Protein AF-A0A1G3MUA1-F1 (afdb_monomer_lite)

Structure (mmCIF, N/CA/C/O backbone):
data_AF-A0A1G3MUA1-F1
#
_entry.id   AF-A0A1G3MUA1-F1
#
loop_
_atom_site.group_PDB
_atom_site.id
_atom_site.type_symbol
_atom_site.label_atom_id
_atom_site.label_alt_id
_atom_site.label_comp_id
_atom_site.label_asym_id
_atom_site.label_entity_id
_atom_site.label_seq_id
_atom_site.pdbx_PDB_ins_code
_atom_site.Cartn_x
_atom_site.Cartn_y
_atom_site.Cartn_z
_atom_site.occupancy
_atom_site.B_iso_or_equiv
_atom_site.auth_seq_id
_atom_site.auth_comp_id
_atom_site.auth_asym_id
_atom_site.auth_atom_id
_atom_site.pdbx_PDB_model_num
ATOM 1 N N . MET A 1 1 ? 4.540 26.384 -5.252 1.00 48.06 1 MET A N 1
ATOM 2 C CA . MET A 1 1 ? 5.901 26.145 -4.730 1.00 48.06 1 MET A CA 1
ATOM 3 C C . MET A 1 1 ? 5.814 25.156 -3.581 1.00 48.06 1 MET A C 1
ATOM 5 O O . MET A 1 1 ? 5.042 25.394 -2.668 1.00 48.06 1 MET A O 1
ATOM 9 N N . GLY A 1 2 ? 6.564 24.055 -3.669 1.00 65.19 2 GLY A N 1
ATOM 10 C CA . GLY A 1 2 ? 7.012 23.263 -2.521 1.00 65.19 2 GLY A CA 1
ATOM 11 C C . GLY A 1 2 ? 5.983 22.540 -1.648 1.00 65.19 2 GLY A C 1
ATOM 12 O O . GLY A 1 2 ? 6.333 22.251 -0.510 1.00 65.19 2 GLY A O 1
ATOM 13 N N . HIS A 1 3 ? 4.767 22.224 -2.113 1.00 60.97 3 HIS A N 1
ATOM 14 C CA . HIS A 1 3 ? 3.986 21.204 -1.401 1.00 60.97 3 HIS A CA 1
ATOM 15 C C . HIS A 1 3 ? 4.769 19.888 -1.513 1.00 60.97 3 HIS A C 1
ATOM 17 O O . HIS A 1 3 ? 5.211 19.542 -2.609 1.00 60.97 3 HIS A O 1
ATOM 23 N N . GLU A 1 4 ? 5.071 19.262 -0.374 1.00 75.31 4 GLU A N 1
ATOM 24 C CA . GLU A 1 4 ? 6.051 18.180 -0.197 1.00 75.31 4 GLU A CA 1
ATOM 25 C C . GLU A 1 4 ? 6.189 17.281 -1.439 1.00 75.31 4 GLU A C 1
ATOM 27 O O . GLU A 1 4 ? 5.236 16.617 -1.836 1.00 75.31 4 GLU A O 1
ATOM 32 N N . ARG A 1 5 ? 7.373 17.263 -2.076 1.00 78.81 5 ARG A N 1
ATOM 33 C CA . ARG A 1 5 ? 7.557 16.765 -3.459 1.00 78.81 5 ARG A CA 1
ATOM 34 C C . ARG A 1 5 ? 6.901 15.407 -3.746 1.00 78.81 5 ARG A C 1
ATOM 36 O O . ARG A 1 5 ? 6.366 15.237 -4.839 1.00 78.81 5 ARG A O 1
ATOM 43 N N . ASN A 1 6 ? 6.973 14.465 -2.804 1.00 80.56 6 ASN A N 1
ATOM 44 C CA . ASN A 1 6 ? 6.354 13.143 -2.933 1.00 80.56 6 ASN A CA 1
ATOM 45 C C . ASN A 1 6 ? 5.029 13.059 -2.164 1.00 80.56 6 ASN A C 1
ATOM 47 O O . ASN A 1 6 ? 4.020 12.657 -2.735 1.00 80.56 6 ASN A O 1
ATOM 51 N N . ARG A 1 7 ? 5.004 13.482 -0.894 1.00 84.88 7 ARG A N 1
ATOM 52 C CA . ARG A 1 7 ? 3.807 13.375 -0.045 1.00 84.88 7 ARG A CA 1
ATOM 53 C C . ARG A 1 7 ? 2.627 14.205 -0.562 1.00 84.88 7 ARG A C 1
ATOM 55 O O . ARG A 1 7 ? 1.510 13.705 -0.551 1.00 84.88 7 ARG A O 1
ATOM 62 N N . GLY A 1 8 ? 2.874 15.404 -1.083 1.00 88.25 8 GLY A N 1
ATOM 63 C CA . GLY A 1 8 ? 1.853 16.253 -1.697 1.00 88.25 8 GLY A CA 1
ATOM 64 C C . GLY A 1 8 ? 1.203 15.593 -2.910 1.00 88.25 8 GLY A C 1
ATOM 65 O O . GLY A 1 8 ? -0.009 15.445 -2.951 1.00 88.25 8 GLY A O 1
ATOM 66 N N . LYS A 1 9 ? 2.011 15.051 -3.830 1.00 88.12 9 LYS A N 1
ATOM 67 C CA . LYS A 1 9 ? 1.494 14.331 -5.009 1.00 88.12 9 LYS A CA 1
ATOM 68 C C . LYS A 1 9 ? 0.623 13.132 -4.633 1.00 88.12 9 LYS A C 1
ATOM 70 O O . LYS A 1 9 ? -0.366 12.853 -5.304 1.00 88.12 9 LYS A O 1
ATOM 75 N N . LEU A 1 10 ? 1.000 12.406 -3.577 1.00 89.12 10 LEU A N 1
ATOM 76 C CA . LEU A 1 10 ? 0.210 11.282 -3.072 1.00 89.12 10 LEU A CA 1
ATOM 77 C C . LEU A 1 10 ? -1.093 11.748 -2.412 1.00 89.12 10 LEU A C 1
ATOM 79 O O . LEU A 1 10 ? -2.113 11.080 -2.565 1.00 89.12 10 LEU A O 1
ATOM 83 N N . ALA A 1 11 ? -1.076 12.883 -1.708 1.00 89.31 11 ALA A N 1
ATOM 84 C CA . ALA A 1 11 ? -2.276 13.482 -1.132 1.00 89.31 11 ALA A CA 1
ATOM 85 C C . ALA A 1 11 ? -3.261 13.926 -2.226 1.00 89.31 11 ALA A C 1
ATOM 87 O O . ALA A 1 11 ? -4.429 13.541 -2.174 1.00 89.31 11 ALA A O 1
ATOM 88 N N . ASP A 1 12 ? -2.773 14.623 -3.255 1.00 90.00 12 ASP A N 1
ATOM 89 C CA . ASP A 1 12 ? -3.570 15.059 -4.408 1.00 90.00 12 ASP A CA 1
ATOM 90 C C . ASP A 1 12 ? -4.165 13.851 -5.152 1.00 90.00 12 ASP A C 1
ATOM 92 O O . ASP A 1 12 ? -5.356 13.818 -5.472 1.00 90.00 12 ASP A O 1
ATOM 96 N N . LEU A 1 13 ? -3.369 12.792 -5.357 1.00 88.75 13 LEU A N 1
ATOM 97 C CA . LEU A 1 13 ? -3.846 11.534 -5.941 1.00 88.75 13 LEU A CA 1
ATOM 98 C C . LEU A 1 13 ? -4.937 10.886 -5.080 1.00 88.75 13 LEU A C 1
ATOM 100 O O . LEU A 1 13 ? -5.956 10.441 -5.605 1.00 88.75 13 LEU A O 1
ATOM 104 N N . ASN A 1 14 ? -4.751 10.832 -3.763 1.00 89.38 14 ASN A N 1
ATOM 105 C CA . ASN A 1 14 ? -5.731 10.249 -2.852 1.00 89.38 14 ASN A CA 1
ATOM 106 C C . ASN A 1 14 ? -7.054 11.035 -2.863 1.00 89.38 14 ASN A C 1
ATOM 108 O O . ASN A 1 14 ? -8.128 10.437 -2.934 1.00 89.38 14 ASN A O 1
ATOM 112 N N . HIS A 1 15 ? -6.990 12.368 -2.868 1.00 88.81 15 HIS A N 1
ATOM 113 C CA . HIS A 1 15 ? -8.157 13.235 -3.038 1.00 88.81 15 HIS A CA 1
ATOM 114 C C . HIS A 1 15 ? -8.880 12.949 -4.360 1.00 88.81 15 HIS A C 1
ATOM 116 O O . HIS A 1 15 ? -10.102 12.762 -4.378 1.00 88.81 15 HIS A O 1
ATOM 122 N N . LEU A 1 16 ? -8.129 12.825 -5.456 1.00 88.25 16 LEU A N 1
ATOM 123 C CA . LEU A 1 16 ? -8.672 12.505 -6.773 1.00 88.25 16 LEU A CA 1
ATOM 124 C C . LEU A 1 16 ? -9.407 11.152 -6.801 1.00 88.25 16 LEU A C 1
ATOM 126 O O . LEU A 1 16 ? -10.457 11.035 -7.445 1.00 88.25 16 LEU A O 1
ATOM 130 N N . LEU A 1 17 ? -8.869 10.137 -6.115 1.00 87.62 17 LEU A N 1
ATOM 131 C CA . LEU A 1 17 ? -9.441 8.786 -6.033 1.00 87.62 17 LEU A CA 1
ATOM 132 C C . LEU A 1 17 ? -10.689 8.726 -5.143 1.00 87.62 17 LEU A C 1
ATOM 134 O O . LEU A 1 17 ? -11.651 8.034 -5.480 1.00 87.62 17 LEU A O 1
ATOM 138 N N . GLN A 1 18 ? -10.724 9.504 -4.060 1.00 87.06 18 GLN A N 1
ATOM 139 C CA . GLN A 1 18 ? -11.915 9.649 -3.215 1.00 87.06 18 GLN A CA 1
ATOM 140 C C . GLN A 1 18 ? -13.026 10.459 -3.900 1.00 87.06 18 GLN A C 1
ATOM 142 O O . GLN A 1 18 ? -14.197 10.370 -3.533 1.00 87.06 18 GLN A O 1
ATOM 147 N N . GLY A 1 19 ? -12.704 11.174 -4.979 1.00 83.38 19 GLY A N 1
ATOM 148 C CA . GLY A 1 19 ? -13.673 11.902 -5.791 1.00 83.38 19 GLY A CA 1
ATOM 149 C C . GLY A 1 19 ? -13.751 13.389 -5.529 1.00 83.38 19 GLY A C 1
ATOM 150 O O . GLY A 1 19 ? -14.743 13.997 -5.926 1.00 83.38 19 GLY A O 1
ATOM 151 N N . ALA A 1 20 ? -12.730 13.953 -4.890 1.00 81.25 20 ALA A N 1
ATOM 152 C CA . ALA A 1 20 ? -12.540 15.389 -4.838 1.00 81.25 20 ALA A CA 1
ATOM 153 C C . ALA A 1 20 ? -12.195 15.955 -6.234 1.00 81.25 20 ALA A C 1
ATOM 155 O O . ALA A 1 20 ? -12.114 15.235 -7.235 1.00 81.25 20 ALA A O 1
ATOM 156 N N . SER A 1 21 ? -12.044 17.278 -6.295 1.00 74.25 21 SER A N 1
ATOM 157 C CA . SER A 1 21 ? -11.878 18.033 -7.540 1.00 74.25 21 SER A CA 1
ATOM 158 C C . SER A 1 21 ? -10.593 17.689 -8.315 1.00 74.25 21 SER A C 1
ATOM 160 O O . SER A 1 21 ? -9.639 17.173 -7.747 1.00 74.25 21 SER A O 1
ATOM 162 N N . ASN A 1 22 ? -10.551 18.015 -9.612 1.00 77.12 22 ASN A N 1
ATOM 163 C CA . ASN A 1 22 ? -9.456 17.637 -10.524 1.00 77.12 22 ASN A CA 1
ATOM 164 C C . ASN A 1 22 ? -8.371 18.713 -10.692 1.00 77.12 22 ASN A C 1
ATOM 166 O O . ASN A 1 22 ? -7.531 18.582 -11.577 1.00 77.12 22 ASN A O 1
ATOM 170 N N . HIS A 1 23 ? -8.423 19.800 -9.921 1.00 81.12 23 HIS A N 1
ATOM 171 C CA . HIS A 1 23 ? -7.616 20.997 -10.186 1.00 81.12 23 HIS A CA 1
ATOM 172 C C . HIS A 1 23 ? -6.111 20.790 -9.952 1.00 81.12 23 HIS A C 1
ATOM 174 O O . HIS A 1 23 ? -5.309 21.559 -10.477 1.00 81.12 23 HIS A O 1
ATOM 180 N N . ASP A 1 24 ? -5.733 19.733 -9.229 1.00 85.31 24 ASP A N 1
ATOM 181 C CA . ASP A 1 24 ? -4.340 19.426 -8.883 1.00 85.31 24 ASP A CA 1
ATOM 182 C C . ASP A 1 24 ? -3.585 18.692 -10.011 1.00 85.31 24 ASP A C 1
ATOM 184 O O . ASP A 1 24 ? -2.365 18.533 -9.959 1.00 85.31 24 ASP A O 1
ATOM 188 N N . PHE A 1 25 ? -4.292 18.267 -11.068 1.00 87.50 25 PHE A N 1
ATOM 189 C CA . PHE A 1 25 ? -3.723 17.532 -12.198 1.00 87.50 25 PHE A CA 1
ATOM 190 C C . PHE A 1 25 ? -3.898 18.301 -13.508 1.00 87.50 25 PHE A C 1
ATOM 192 O O . PHE A 1 25 ? -5.000 18.696 -13.877 1.00 87.50 25 PHE A O 1
ATOM 199 N N . GLN A 1 26 ? -2.809 18.444 -14.269 1.00 89.69 26 GLN A N 1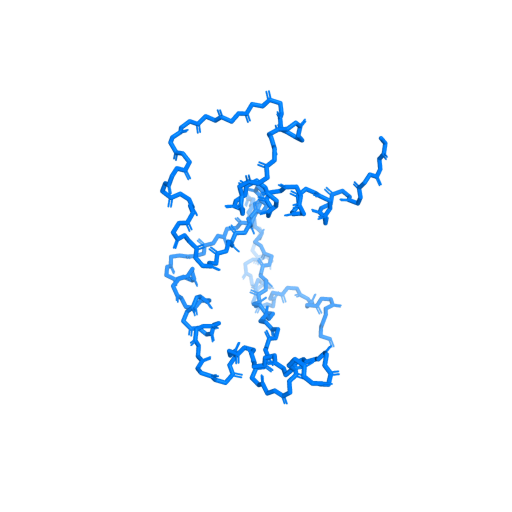
ATOM 200 C CA . GLN A 1 26 ? -2.839 19.101 -15.583 1.00 89.69 26 GLN A CA 1
ATOM 201 C C . GLN A 1 26 ? -3.671 18.319 -16.613 1.00 89.69 26 GLN A C 1
ATOM 203 O O . GLN A 1 26 ? -4.275 18.908 -17.507 1.00 89.69 26 GLN A O 1
ATOM 208 N N . SER A 1 27 ? -3.676 16.989 -16.519 1.00 89.38 27 SER A N 1
ATOM 209 C CA . SER A 1 27 ? -4.443 16.117 -17.401 1.00 89.38 27 SER A CA 1
ATOM 210 C C . SER A 1 27 ? -4.781 14.813 -16.693 1.00 89.38 27 SER A C 1
ATOM 212 O O . SER A 1 27 ? -3.972 14.281 -15.930 1.00 89.38 27 SER A O 1
ATOM 214 N N . ILE A 1 28 ? -5.979 14.298 -16.958 1.00 88.00 28 ILE A N 1
ATOM 215 C CA . ILE A 1 28 ? -6.447 12.996 -16.490 1.00 88.00 28 ILE A CA 1
ATOM 216 C C . ILE A 1 28 ? -7.090 12.303 -17.687 1.00 88.00 28 ILE A C 1
ATOM 218 O O . ILE A 1 28 ? -8.014 12.844 -18.292 1.00 88.00 28 ILE A O 1
ATOM 222 N N . ILE A 1 29 ? -6.595 11.117 -18.033 1.00 89.31 29 ILE A N 1
ATOM 223 C CA . ILE A 1 29 ? -6.992 10.386 -19.239 1.00 89.31 29 ILE A CA 1
ATOM 224 C C . ILE A 1 29 ? -7.588 9.035 -18.829 1.00 89.31 29 ILE A C 1
ATOM 226 O O . ILE A 1 29 ? -6.993 8.322 -18.022 1.00 89.31 29 ILE A O 1
ATOM 230 N N . GLY A 1 30 ? -8.738 8.675 -19.410 1.00 88.12 30 GLY A N 1
ATOM 231 C CA . GLY A 1 30 ? -9.422 7.396 -19.184 1.00 88.12 30 GLY A CA 1
ATOM 232 C C . GLY A 1 30 ? -10.621 7.465 -18.230 1.00 88.12 30 GLY A C 1
ATOM 233 O O . GLY A 1 30 ? -10.937 8.510 -17.659 1.00 88.12 30 GLY A O 1
ATOM 234 N N . ASP A 1 31 ? -11.310 6.331 -18.080 1.00 85.25 31 ASP A N 1
ATOM 235 C CA . ASP A 1 31 ? -12.456 6.183 -17.181 1.00 85.25 31 ASP A CA 1
ATOM 236 C C . ASP A 1 31 ? -12.002 5.986 -15.727 1.00 85.25 31 ASP A C 1
ATOM 238 O O . ASP A 1 31 ? -11.303 5.036 -15.375 1.00 85.25 31 ASP A O 1
ATOM 242 N N . ARG A 1 32 ? -12.434 6.902 -14.863 1.00 82.94 32 ARG A N 1
ATOM 243 C CA . ARG A 1 32 ? -12.053 6.951 -13.448 1.00 82.94 32 ARG A CA 1
ATOM 244 C C . ARG A 1 32 ? -12.991 6.179 -12.541 1.00 82.94 32 ARG A C 1
ATOM 246 O O . ARG A 1 32 ? -12.647 5.945 -11.384 1.00 82.94 32 ARG A O 1
ATOM 253 N N . THR A 1 33 ? -14.178 5.819 -13.018 1.00 82.50 33 THR A N 1
ATOM 254 C CA . THR A 1 33 ? -15.160 5.087 -12.211 1.00 82.50 33 THR A CA 1
ATOM 255 C C . THR A 1 33 ? -14.583 3.762 -11.719 1.00 82.50 33 THR A C 1
ATOM 257 O O . THR A 1 33 ? -14.773 3.403 -10.560 1.00 82.5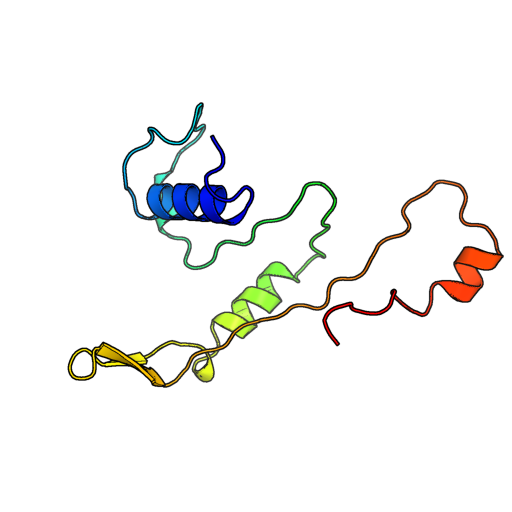0 33 THR A O 1
ATOM 260 N N . GLN A 1 34 ? -13.762 3.114 -12.548 1.00 81.06 34 GLN A N 1
ATOM 261 C CA . GLN A 1 34 ? -13.078 1.864 -12.220 1.00 81.06 34 GLN A CA 1
ATOM 262 C C . GLN A 1 34 ? -12.034 2.024 -11.104 1.00 81.06 34 GLN A C 1
ATOM 264 O O . GLN A 1 34 ? -11.816 1.099 -10.325 1.00 81.06 34 GLN A O 1
ATOM 269 N N . LEU A 1 35 ? -11.422 3.206 -10.976 1.00 81.75 35 LEU A N 1
ATOM 270 C CA . LEU A 1 35 ? -10.406 3.475 -9.953 1.00 81.75 35 LEU A CA 1
ATOM 271 C C . LEU A 1 35 ? -11.010 3.585 -8.548 1.00 81.75 35 LEU A C 1
ATOM 273 O O . LEU A 1 35 ? -10.335 3.285 -7.566 1.00 81.75 35 LEU A O 1
ATOM 277 N N . ARG A 1 36 ? -12.292 3.957 -8.441 1.00 77.12 36 ARG A N 1
ATOM 278 C CA . ARG A 1 36 ? -12.997 4.094 -7.155 1.00 77.12 36 ARG A CA 1
ATOM 279 C C . ARG A 1 36 ? -13.238 2.759 -6.447 1.00 77.12 36 ARG A C 1
ATOM 281 O O . ARG A 1 36 ? -13.519 2.754 -5.255 1.00 77.12 36 ARG A O 1
ATOM 288 N N . ALA A 1 37 ? -13.132 1.639 -7.162 1.00 77.94 37 ALA A N 1
ATOM 289 C CA . ALA A 1 37 ? -13.275 0.303 -6.588 1.00 77.94 37 ALA A CA 1
ATOM 290 C C . ALA A 1 37 ? -11.986 -0.207 -5.908 1.00 77.94 37 ALA A C 1
ATOM 292 O O . ALA A 1 37 ? -12.020 -1.204 -5.185 1.00 77.94 37 ALA A O 1
ATOM 293 N N . GLY A 1 38 ? -10.840 0.441 -6.144 1.00 83.56 38 GLY A N 1
ATOM 294 C CA . GLY A 1 38 ? -9.551 0.015 -5.603 1.00 83.56 38 GLY A CA 1
ATOM 295 C C . GLY A 1 38 ? -9.382 0.375 -4.124 1.00 83.56 38 GLY A C 1
ATOM 296 O O . GLY A 1 38 ? -9.515 1.533 -3.746 1.00 83.56 38 GLY A O 1
ATOM 297 N N . ARG A 1 39 ? -9.032 -0.610 -3.284 1.00 86.62 39 ARG A N 1
ATOM 298 C CA . ARG A 1 39 ? -8.758 -0.405 -1.843 1.00 86.62 39 ARG A CA 1
ATOM 299 C C . ARG A 1 39 ? -7.311 -0.007 -1.537 1.00 86.62 39 ARG A C 1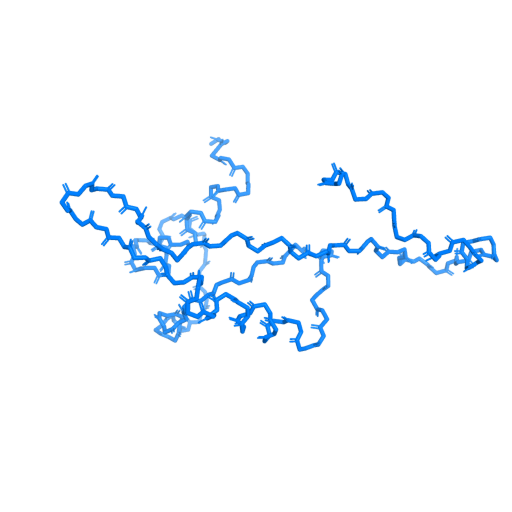
ATOM 301 O O . ARG A 1 39 ? -7.057 0.635 -0.523 1.00 86.62 39 ARG A O 1
ATOM 308 N N . TYR A 1 40 ? -6.369 -0.415 -2.382 1.00 90.00 40 TYR A N 1
ATOM 309 C CA . TYR A 1 40 ? -4.938 -0.189 -2.187 1.00 90.00 40 TYR A CA 1
ATOM 310 C C . TYR A 1 40 ? -4.337 0.456 -3.431 1.00 90.00 40 TYR A C 1
ATOM 312 O O . TYR A 1 40 ? -4.681 0.083 -4.553 1.00 90.00 40 TYR A O 1
ATOM 320 N N . VAL A 1 41 ? -3.412 1.390 -3.220 1.00 90.56 41 VAL A N 1
ATOM 321 C CA . VAL A 1 41 ? -2.632 2.043 -4.274 1.00 90.56 41 VAL A CA 1
ATOM 322 C C . VAL A 1 41 ? -1.170 1.672 -4.069 1.00 90.56 41 VAL A C 1
ATOM 324 O O . VAL A 1 41 ? -0.636 1.842 -2.975 1.00 90.56 41 VAL A O 1
ATOM 327 N N . ILE A 1 42 ? -0.527 1.166 -5.119 1.00 91.06 42 ILE A N 1
ATOM 328 C CA . ILE A 1 42 ? 0.920 0.950 -5.155 1.00 91.06 42 ILE A CA 1
ATOM 329 C C . ILE A 1 42 ? 1.493 1.990 -6.109 1.00 91.06 42 ILE A C 1
ATOM 331 O O . ILE A 1 42 ? 1.161 1.996 -7.293 1.00 91.06 42 ILE A O 1
ATOM 335 N N . THR A 1 43 ? 2.343 2.867 -5.590 1.00 89.94 43 THR A N 1
ATOM 336 C CA . THR A 1 43 ? 3.087 3.837 -6.395 1.00 89.94 43 THR A CA 1
ATOM 337 C C . THR A 1 43 ? 4.510 3.347 -6.588 1.00 89.94 43 THR A C 1
ATOM 339 O O . THR A 1 43 ? 5.152 2.932 -5.625 1.00 89.94 43 THR A O 1
ATOM 342 N N . LEU A 1 44 ? 4.995 3.395 -7.825 1.00 89.19 44 LEU A N 1
ATOM 343 C CA . LEU A 1 44 ? 6.356 3.017 -8.186 1.00 89.19 44 LEU A CA 1
ATOM 344 C C . LEU A 1 44 ? 7.047 4.239 -8.783 1.00 89.19 44 LEU A C 1
ATOM 346 O O . LEU A 1 44 ? 6.457 4.922 -9.624 1.00 89.19 44 LEU A O 1
ATOM 350 N N . ASP A 1 45 ? 8.285 4.490 -8.371 1.00 85.62 45 ASP A N 1
ATOM 351 C CA . ASP A 1 45 ? 9.150 5.418 -9.092 1.00 85.62 45 ASP A CA 1
ATOM 352 C C . ASP A 1 45 ? 9.604 4.786 -10.417 1.00 85.62 45 ASP A C 1
ATOM 354 O O . ASP A 1 45 ? 9.557 3.567 -10.597 1.00 85.62 45 ASP A O 1
ATOM 358 N N . THR A 1 46 ? 10.046 5.611 -11.366 1.00 85.38 46 THR A N 1
ATOM 359 C CA . THR A 1 46 ? 10.429 5.176 -12.723 1.00 85.38 46 THR A CA 1
ATOM 360 C C . THR A 1 46 ? 11.517 4.094 -12.734 1.00 85.38 46 THR A C 1
ATOM 362 O O . THR A 1 46 ? 11.571 3.272 -13.646 1.00 85.38 46 THR A O 1
ATOM 365 N N . ASP A 1 47 ? 12.394 4.090 -11.736 1.00 82.44 47 ASP A N 1
ATOM 366 C CA . ASP A 1 47 ? 13.484 3.132 -11.545 1.00 82.44 47 ASP A CA 1
ATOM 367 C C . ASP A 1 47 ? 13.114 1.957 -10.619 1.00 82.44 47 ASP A C 1
ATOM 369 O O . ASP A 1 47 ? 13.881 0.998 -10.495 1.00 82.44 47 ASP A O 1
ATOM 373 N N . THR A 1 48 ? 11.922 1.976 -10.015 1.00 84.81 48 THR A N 1
ATOM 374 C CA . THR A 1 48 ? 11.440 0.903 -9.144 1.00 84.81 48 THR A CA 1
ATOM 375 C C . THR A 1 48 ? 10.781 -0.201 -9.964 1.00 84.81 48 THR A C 1
ATOM 377 O O . THR A 1 48 ? 9.740 -0.013 -10.591 1.00 84.81 48 THR A O 1
ATOM 380 N N . GLN A 1 49 ? 11.351 -1.405 -9.912 1.00 87.31 49 GLN A N 1
ATOM 381 C CA . GLN A 1 49 ? 10.735 -2.583 -10.518 1.00 87.31 49 GLN A CA 1
ATOM 382 C C . GLN A 1 49 ? 9.906 -3.349 -9.495 1.00 87.31 49 GLN A C 1
ATOM 384 O O . GLN A 1 49 ? 10.438 -3.808 -8.487 1.00 87.31 49 GLN A O 1
ATOM 389 N N . LEU A 1 50 ? 8.622 -3.549 -9.795 1.00 90.31 50 LEU A N 1
ATOM 390 C CA . LEU A 1 50 ? 7.745 -4.423 -9.024 1.00 90.31 50 LEU A CA 1
ATOM 391 C C . LEU A 1 50 ? 7.820 -5.845 -9.597 1.00 90.31 50 LEU A C 1
ATOM 393 O O . LEU A 1 50 ? 7.371 -6.058 -10.729 1.00 90.31 50 LEU A O 1
ATOM 397 N N . PRO A 1 51 ? 8.384 -6.826 -8.868 1.00 90.25 51 PRO A N 1
ATOM 398 C CA . PRO A 1 51 ? 8.432 -8.195 -9.354 1.00 90.25 51 PRO A CA 1
ATOM 399 C C . PRO A 1 51 ? 7.027 -8.759 -9.567 1.00 90.25 51 PRO A C 1
ATOM 401 O O . PRO A 1 51 ? 6.043 -8.330 -8.951 1.00 90.25 51 PRO A O 1
ATOM 404 N N . ARG A 1 52 ? 6.942 -9.764 -10.442 1.00 91.00 52 ARG A N 1
ATOM 405 C CA . ARG A 1 52 ? 5.698 -10.497 -10.672 1.00 91.00 52 ARG A CA 1
ATOM 406 C C . ARG A 1 52 ? 5.172 -11.043 -9.341 1.00 91.00 52 ARG A C 1
ATOM 408 O O . ARG A 1 52 ? 5.945 -11.484 -8.498 1.00 91.00 52 ARG A O 1
ATOM 415 N N . ASP A 1 53 ? 3.856 -10.980 -9.161 1.00 93.19 53 ASP A N 1
ATOM 416 C CA . ASP A 1 53 ? 3.124 -11.428 -7.967 1.00 93.19 53 ASP A CA 1
ATOM 417 C C . ASP A 1 53 ? 3.391 -10.640 -6.670 1.00 93.19 53 ASP A C 1
ATOM 419 O O . ASP A 1 53 ? 2.585 -10.739 -5.741 1.00 93.19 53 ASP A O 1
ATOM 423 N N . SER A 1 54 ? 4.413 -9.777 -6.602 1.00 92.81 54 SER A N 1
ATOM 424 C CA . SER A 1 54 ? 4.681 -8.959 -5.410 1.00 92.81 54 SER A CA 1
ATOM 425 C C . SER A 1 54 ? 3.508 -8.046 -5.061 1.00 92.81 54 SER A C 1
ATOM 427 O O . SER A 1 54 ? 3.138 -7.972 -3.896 1.00 92.81 54 SER A O 1
ATOM 429 N N . 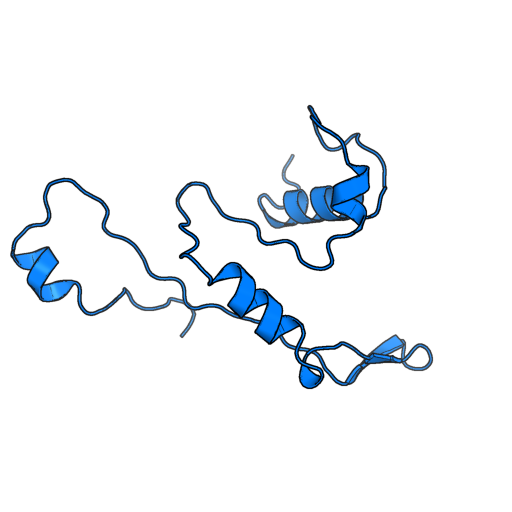ALA A 1 55 ? 2.838 -7.435 -6.046 1.00 93.81 55 ALA A N 1
ATOM 430 C CA . ALA A 1 55 ? 1.628 -6.639 -5.800 1.00 93.81 55 ALA A CA 1
ATOM 431 C C . ALA A 1 55 ? 0.568 -7.426 -5.008 1.00 93.81 55 ALA A C 1
ATOM 433 O O . ALA A 1 55 ? 0.030 -6.945 -4.012 1.00 93.81 55 ALA A O 1
ATOM 434 N N . ARG A 1 56 ? 0.306 -8.672 -5.428 1.00 95.00 56 ARG A N 1
ATOM 435 C CA . ARG A 1 56 ? -0.662 -9.566 -4.785 1.00 95.00 56 ARG A CA 1
ATOM 436 C C . ARG A 1 56 ? -0.226 -9.934 -3.370 1.00 95.00 56 ARG A C 1
ATOM 4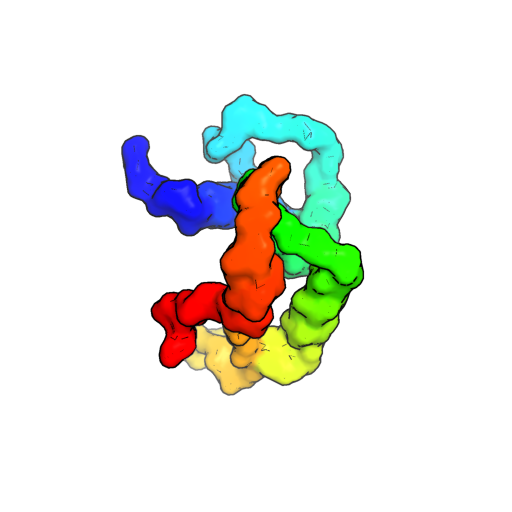38 O O . ARG A 1 56 ? -1.069 -9.977 -2.480 1.00 95.00 56 ARG A O 1
ATOM 445 N N . GLN A 1 57 ? 1.062 -10.198 -3.159 1.00 94.62 57 GLN A N 1
ATOM 446 C CA . GLN A 1 57 ? 1.598 -10.506 -1.831 1.00 94.62 57 GLN A CA 1
ATOM 447 C C . GLN A 1 57 ? 1.474 -9.309 -0.882 1.00 94.62 57 GLN A C 1
ATOM 449 O O . GLN A 1 57 ? 0.961 -9.472 0.222 1.00 94.62 57 GLN A O 1
ATOM 454 N N . LEU A 1 58 ? 1.855 -8.106 -1.328 1.00 94.62 58 LEU A N 1
ATOM 455 C CA . LEU A 1 58 ? 1.731 -6.870 -0.545 1.00 94.62 58 LEU A CA 1
ATOM 456 C C . LEU A 1 58 ? 0.274 -6.617 -0.142 1.00 94.62 58 LEU A C 1
ATOM 458 O O . LEU A 1 58 ? -0.018 -6.397 1.032 1.00 94.62 58 LEU A O 1
ATOM 462 N N . VAL A 1 59 ? -0.650 -6.722 -1.101 1.00 94.31 59 VAL A N 1
ATOM 463 C CA . VAL A 1 59 ? -2.090 -6.591 -0.841 1.00 94.31 59 VAL A CA 1
ATOM 464 C C . VAL A 1 59 ? -2.576 -7.670 0.127 1.00 94.31 59 VAL A C 1
ATOM 466 O O . VAL A 1 59 ? -3.325 -7.359 1.046 1.00 94.31 59 VAL A O 1
ATOM 469 N N . GLY A 1 60 ? -2.135 -8.920 -0.033 1.00 94.50 60 GLY A N 1
ATOM 470 C CA . GLY A 1 60 ? -2.503 -10.022 0.858 1.00 94.50 60 GLY A CA 1
ATOM 471 C C . GLY A 1 60 ? -2.070 -9.786 2.306 1.00 94.50 60 GLY A C 1
ATOM 472 O O . GLY A 1 60 ? -2.864 -9.998 3.221 1.00 94.50 60 GLY A O 1
ATOM 473 N N . ILE A 1 61 ? -0.851 -9.281 2.515 1.00 93.44 61 ILE A N 1
ATOM 474 C CA . ILE A 1 61 ? -0.354 -8.912 3.847 1.00 93.44 61 ILE A CA 1
ATOM 475 C C . ILE A 1 61 ? -1.202 -7.774 4.424 1.00 93.44 61 ILE A C 1
ATOM 477 O O . ILE A 1 61 ? -1.703 -7.887 5.541 1.00 93.44 61 ILE A O 1
ATOM 481 N N . MET A 1 62 ? -1.432 -6.705 3.659 1.00 92.31 62 MET A N 1
ATOM 482 C CA . MET A 1 62 ? -2.232 -5.559 4.114 1.00 92.31 62 MET A CA 1
ATOM 483 C C . MET A 1 62 ? -3.710 -5.898 4.356 1.00 92.31 62 MET A C 1
ATOM 485 O O . MET A 1 62 ? -4.371 -5.222 5.140 1.00 92.31 62 MET A O 1
ATOM 489 N N . ALA A 1 63 ? -4.242 -6.927 3.694 1.00 92.00 63 ALA A N 1
ATOM 490 C CA . ALA A 1 63 ? -5.619 -7.384 3.865 1.00 92.00 63 ALA A CA 1
ATOM 491 C C . ALA A 1 63 ? -5.812 -8.295 5.089 1.00 92.00 63 ALA A C 1
ATOM 493 O O . ALA A 1 63 ? -6.958 -8.564 5.470 1.00 92.00 63 ALA A O 1
ATOM 494 N N . HIS A 1 64 ? -4.722 -8.764 5.709 1.00 91.88 64 HIS A N 1
ATOM 495 C CA . HIS A 1 64 ? -4.777 -9.633 6.880 1.00 91.88 64 HIS A CA 1
ATOM 496 C C . HIS A 1 64 ? -5.632 -8.996 7.994 1.00 91.88 64 HIS A C 1
ATOM 498 O O . HIS A 1 64 ? -5.469 -7.805 8.256 1.00 91.88 64 HIS A O 1
ATOM 504 N N . PRO A 1 65 ? -6.513 -9.744 8.691 1.00 89.25 65 PRO A N 1
ATOM 505 C CA . PRO A 1 65 ? -7.405 -9.178 9.710 1.00 89.25 65 PRO A CA 1
ATOM 506 C C . PRO A 1 65 ? -6.692 -8.380 10.810 1.00 89.25 65 PRO A C 1
ATOM 508 O O . PRO A 1 65 ? -7.219 -7.381 11.283 1.00 89.25 65 PRO A O 1
ATOM 511 N N . LEU A 1 66 ? -5.466 -8.775 11.171 1.00 90.44 66 LEU A N 1
ATOM 512 C CA . LEU A 1 66 ? -4.644 -8.049 12.152 1.00 90.44 66 LEU A CA 1
ATOM 513 C C . LEU A 1 66 ? -4.103 -6.698 11.649 1.00 90.44 66 LEU A C 1
ATOM 515 O O . LEU A 1 66 ? -3.607 -5.921 12.452 1.00 90.44 66 LEU A O 1
ATOM 519 N N . ASN A 1 67 ? -4.204 -6.405 10.352 1.00 91.81 67 ASN A N 1
ATOM 520 C CA . ASN A 1 67 ? -3.815 -5.125 9.752 1.00 91.81 67 ASN A CA 1
ATOM 521 C C . ASN A 1 67 ? -5.035 -4.238 9.423 1.00 91.81 67 ASN A C 1
ATOM 523 O O . ASN A 1 67 ? -4.885 -3.199 8.780 1.00 91.81 67 ASN A O 1
ATOM 527 N N . GLN A 1 68 ? -6.248 -4.644 9.825 1.00 89.50 68 GLN A N 1
ATOM 528 C CA . GLN A 1 68 ? -7.481 -3.896 9.567 1.00 89.50 68 GLN A CA 1
ATOM 529 C C . GLN A 1 68 ? -7.813 -2.931 10.706 1.00 89.50 68 GLN A C 1
ATOM 531 O O . GLN A 1 68 ? -8.278 -3.353 11.767 1.00 89.50 68 GLN A O 1
ATOM 536 N N . ALA A 1 69 ? -7.592 -1.636 10.458 1.00 91.12 69 ALA A N 1
ATOM 537 C CA . ALA A 1 69 ? -7.702 -0.612 11.492 1.00 91.12 69 ALA A CA 1
ATOM 538 C C . ALA A 1 69 ? -9.133 -0.523 12.021 1.00 91.12 69 ALA A C 1
ATOM 540 O O . ALA A 1 69 ? -10.068 -0.237 11.270 1.00 91.12 69 ALA A O 1
ATOM 541 N N . ARG A 1 70 ? -9.293 -0.736 13.327 1.00 92.12 70 ARG A N 1
ATOM 542 C CA . ARG A 1 70 ? -10.548 -0.511 14.043 1.00 92.12 70 ARG A CA 1
ATOM 543 C C . ARG A 1 70 ? -10.498 0.857 14.692 1.00 92.12 70 ARG A C 1
ATOM 545 O O . ARG A 1 70 ? -9.792 1.061 15.677 1.00 92.12 70 ARG A O 1
ATOM 552 N N . TYR A 1 71 ? -11.211 1.799 14.090 1.00 93.69 71 TYR A N 1
ATOM 553 C CA . TYR A 1 71 ? -11.356 3.147 14.616 1.00 93.69 71 TYR A CA 1
ATOM 554 C C . TYR A 1 71 ? -12.469 3.177 15.667 1.00 93.69 71 TYR A C 1
ATOM 556 O O . TYR A 1 71 ? -13.586 2.743 15.396 1.00 93.69 71 TYR A O 1
ATOM 564 N N . ASP A 1 72 ? -12.160 3.675 16.859 1.00 96.00 72 ASP A N 1
ATOM 565 C CA . ASP A 1 72 ? -13.137 3.915 17.916 1.00 96.00 72 ASP A CA 1
ATOM 566 C C . ASP A 1 72 ? -13.541 5.390 17.912 1.00 96.00 72 ASP A C 1
ATOM 568 O O . ASP A 1 72 ? -12.759 6.271 18.275 1.00 96.00 72 ASP A O 1
ATOM 572 N N . GLU A 1 73 ? -14.786 5.659 17.522 1.00 96.06 73 GLU A N 1
ATOM 573 C CA . GLU A 1 73 ? -15.344 7.011 17.459 1.00 96.06 73 GLU A CA 1
ATOM 574 C C . GLU A 1 73 ? -15.419 7.694 18.830 1.00 96.06 73 GLU A C 1
ATOM 576 O O . GLU A 1 73 ? -15.329 8.917 18.902 1.00 96.06 73 GLU A O 1
ATOM 581 N N . LYS A 1 74 ? -15.538 6.932 19.928 1.00 96.38 74 LYS A N 1
ATOM 582 C CA . LYS A 1 74 ? -15.626 7.505 21.281 1.00 96.38 74 LYS A CA 1
ATOM 583 C C . LYS A 1 74 ? -14.288 8.055 21.751 1.00 96.38 74 LYS A C 1
ATOM 585 O O . LYS A 1 74 ? -14.250 9.080 22.424 1.00 96.38 74 LYS A O 1
ATOM 590 N N . THR A 1 75 ? -13.200 7.355 21.431 1.00 95.50 75 THR A N 1
ATOM 591 C CA . THR A 1 75 ? -11.840 7.754 21.821 1.00 95.50 75 THR A CA 1
ATOM 592 C C . THR A 1 75 ? -11.088 8.496 20.716 1.00 95.50 75 THR A C 1
ATOM 594 O O . THR A 1 75 ? -10.011 9.029 20.978 1.00 95.50 75 THR A O 1
ATOM 597 N N . GLY A 1 76 ? -11.646 8.564 19.503 1.00 95.56 76 GLY A N 1
ATOM 598 C CA . GLY A 1 76 ? -11.098 9.318 18.375 1.00 95.56 76 GLY A CA 1
ATOM 599 C C . GLY A 1 76 ? -9.797 8.738 17.816 1.00 95.56 76 GLY A C 1
ATOM 600 O O . GLY A 1 76 ? -8.944 9.487 17.342 1.00 95.56 76 GLY A O 1
ATOM 601 N N . ARG A 1 77 ? -9.590 7.419 17.923 1.00 94.25 77 ARG A N 1
ATOM 602 C CA . ARG A 1 77 ? -8.330 6.771 17.524 1.00 94.25 77 ARG A CA 1
ATOM 603 C C . ARG A 1 77 ? -8.524 5.331 17.074 1.00 94.25 77 ARG A C 1
ATOM 605 O O . ARG A 1 77 ? -9.522 4.689 17.385 1.00 94.25 77 ARG A O 1
ATOM 612 N N . VAL A 1 78 ? -7.517 4.799 16.386 1.00 93.06 78 VAL A N 1
ATOM 613 C CA . VAL A 1 78 ? -7.430 3.362 16.104 1.00 93.06 78 VAL A CA 1
ATOM 614 C C . VAL A 1 78 ? -7.077 2.621 17.395 1.00 93.06 78 VAL A C 1
ATOM 616 O O . VAL A 1 78 ? -6.101 2.966 18.064 1.00 93.06 78 VAL A O 1
ATOM 619 N N . THR A 1 79 ? -7.883 1.628 17.764 1.00 93.00 79 THR A N 1
ATOM 620 C CA . THR A 1 79 ? -7.713 0.843 18.998 1.00 93.00 79 THR A CA 1
ATOM 621 C C . THR A 1 79 ? -7.111 -0.530 18.742 1.00 93.00 79 THR A C 1
ATOM 623 O O . THR A 1 79 ? -6.412 -1.054 19.605 1.00 93.00 79 THR A O 1
ATOM 626 N N . GLU A 1 80 ? -7.329 -1.091 17.554 1.00 90.19 80 GLU A N 1
ATOM 627 C CA . GLU A 1 80 ? -6.853 -2.418 17.171 1.00 90.19 80 GLU A CA 1
ATOM 628 C C . GLU A 1 80 ? -6.523 -2.468 15.676 1.00 90.19 80 GLU A C 1
ATOM 630 O O . GLU A 1 80 ? -7.070 -1.712 14.870 1.00 90.19 80 GLU A O 1
ATOM 635 N N . GLY A 1 81 ? -5.661 -3.415 15.310 1.00 85.50 81 GLY A N 1
ATOM 636 C CA . GLY A 1 81 ? -5.497 -3.861 13.933 1.00 85.50 81 GLY A CA 1
ATOM 637 C C . GLY A 1 81 ? -4.848 -2.848 12.991 1.00 85.50 81 GLY A C 1
ATOM 638 O O . GLY A 1 81 ? -5.439 -2.493 11.992 1.00 85.50 81 GLY A O 1
ATOM 639 N N . TYR A 1 82 ? -3.635 -2.362 13.234 1.00 86.12 82 TYR A N 1
ATOM 640 C CA . TYR A 1 82 ? -2.951 -1.500 12.260 1.00 86.12 82 TYR A CA 1
ATOM 641 C C . TYR A 1 82 ? -1.518 -1.967 12.054 1.00 86.12 82 TYR A C 1
ATOM 643 O O . TYR A 1 82 ? -0.819 -2.285 13.013 1.00 86.12 82 TYR A O 1
ATOM 651 N N . GLY A 1 83 ? -1.094 -1.995 10.792 1.00 86.06 83 GLY A N 1
ATOM 652 C CA . GLY A 1 83 ? 0.244 -2.404 10.400 1.00 86.06 83 GLY A CA 1
ATOM 653 C C . GLY A 1 83 ? 0.817 -1.451 9.363 1.00 86.06 83 GLY A C 1
ATOM 654 O O . GLY A 1 83 ? 0.128 -1.042 8.427 1.00 86.06 83 GLY A O 1
ATOM 655 N N . ILE A 1 84 ? 2.094 -1.121 9.527 1.00 88.69 84 ILE A N 1
ATOM 656 C CA . ILE A 1 84 ? 2.895 -0.470 8.494 1.00 88.69 84 ILE A CA 1
ATOM 657 C C . ILE A 1 84 ? 3.693 -1.573 7.809 1.00 88.69 84 ILE A C 1
ATOM 659 O O . ILE A 1 84 ? 4.488 -2.259 8.448 1.00 88.69 84 ILE A O 1
ATOM 663 N N . LEU A 1 85 ? 3.462 -1.762 6.512 1.00 88.50 85 LEU A N 1
ATOM 664 C CA . LEU A 1 85 ? 4.225 -2.705 5.708 1.00 88.50 85 LEU A CA 1
ATOM 665 C C . LEU A 1 85 ? 5.444 -1.998 5.116 1.00 88.50 85 LEU A C 1
ATOM 667 O O . LEU A 1 85 ? 5.296 -1.113 4.276 1.00 88.50 85 LEU A O 1
ATOM 671 N N . GLN A 1 86 ? 6.636 -2.425 5.526 1.00 88.88 86 GLN A N 1
ATOM 672 C CA . GLN A 1 86 ? 7.904 -2.008 4.932 1.00 88.88 86 GLN A CA 1
ATOM 673 C C . GLN A 1 86 ? 8.446 -3.153 4.064 1.00 88.88 86 GLN A C 1
ATOM 675 O O . GLN A 1 86 ? 9.085 -4.073 4.581 1.00 88.88 86 GLN A O 1
ATOM 680 N N . PRO A 1 87 ? 8.149 -3.173 2.753 1.00 85.88 87 PRO A N 1
ATOM 681 C CA . PRO A 1 87 ? 8.726 -4.168 1.864 1.00 85.88 87 PRO A CA 1
ATOM 682 C C . PRO A 1 87 ? 10.229 -3.932 1.716 1.00 85.88 87 PRO A C 1
ATOM 684 O O . PRO A 1 87 ? 10.686 -2.793 1.624 1.00 85.88 87 PRO A O 1
ATOM 687 N N . ARG A 1 88 ? 11.006 -5.017 1.656 1.00 83.12 88 ARG A N 1
ATOM 688 C CA . ARG A 1 88 ? 12.443 -4.921 1.401 1.00 83.12 88 ARG A CA 1
ATOM 689 C C . ARG A 1 88 ? 12.678 -4.397 -0.014 1.00 83.12 88 ARG A C 1
ATOM 691 O O . ARG A 1 88 ? 12.247 -5.017 -0.987 1.00 83.12 88 ARG A O 1
ATOM 698 N N . MET A 1 89 ? 13.406 -3.294 -0.110 1.00 80.69 89 MET A N 1
ATOM 699 C CA . MET A 1 89 ? 13.847 -2.720 -1.375 1.00 80.69 89 MET A CA 1
ATOM 700 C C . MET A 1 89 ? 15.245 -3.247 -1.696 1.00 80.69 89 MET A C 1
ATOM 702 O O . MET A 1 89 ? 16.115 -3.269 -0.832 1.00 80.69 89 MET A O 1
ATOM 706 N N . LEU A 1 90 ? 15.459 -3.704 -2.929 1.00 75.44 90 LEU A N 1
ATOM 707 C CA . LEU A 1 90 ? 16.763 -4.177 -3.391 1.00 75.44 90 LEU A CA 1
ATOM 708 C C . LEU A 1 90 ? 17.253 -3.271 -4.514 1.00 75.44 90 LEU A C 1
ATOM 710 O O . LEU A 1 90 ? 16.555 -3.078 -5.513 1.00 75.44 90 LEU A O 1
ATOM 714 N N . THR A 1 91 ? 18.469 -2.755 -4.376 1.00 67.06 91 THR A N 1
ATOM 715 C CA . THR A 1 91 ? 19.113 -1.975 -5.432 1.00 67.06 91 THR A CA 1
ATOM 716 C C . THR A 1 91 ? 19.488 -2.897 -6.584 1.00 67.06 91 THR A C 1
ATOM 718 O O . THR A 1 91 ? 20.203 -3.883 -6.405 1.00 67.06 91 THR A O 1
ATOM 721 N N . ARG A 1 92 ? 19.025 -2.581 -7.794 1.00 61.59 92 ARG A N 1
ATOM 722 C CA . ARG A 1 92 ? 19.469 -3.274 -9.006 1.00 61.59 92 ARG A CA 1
ATOM 723 C C . ARG A 1 92 ? 20.662 -2.549 -9.619 1.00 61.59 92 ARG A C 1
ATOM 725 O O . ARG A 1 92 ? 20.529 -1.419 -10.073 1.00 61.59 92 ARG A O 1
ATOM 732 N N . TYR A 1 93 ? 21.794 -3.237 -9.743 1.00 58.69 93 TYR A N 1
ATOM 733 C CA . TYR A 1 93 ? 22.904 -2.797 -10.592 1.00 58.69 93 TYR A CA 1
ATOM 734 C C . TYR A 1 93 ? 22.620 -3.163 -12.055 1.00 58.69 93 TYR A C 1
ATOM 736 O O . TYR A 1 93 ? 23.091 -4.178 -12.574 1.00 58.69 93 TYR A O 1
ATOM 744 N N . ALA A 1 94 ? 21.798 -2.359 -12.727 1.00 52.97 94 ALA A N 1
ATOM 745 C CA . ALA A 1 94 ? 21.555 -2.507 -14.158 1.00 52.97 94 ALA A CA 1
ATOM 746 C C . ALA A 1 94 ? 22.599 -1.701 -14.952 1.00 52.97 94 ALA A C 1
ATOM 748 O O . ALA A 1 94 ? 22.493 -0.486 -15.080 1.00 52.97 94 ALA A O 1
ATOM 749 N N . GLY A 1 95 ? 23.617 -2.378 -15.493 1.00 56.19 95 GLY A N 1
ATOM 750 C CA . GLY A 1 95 ? 24.602 -1.776 -16.394 1.00 56.19 95 GLY A CA 1
ATOM 751 C C . GLY A 1 95 ? 25.300 -2.826 -17.259 1.00 56.19 95 GLY A C 1
ATOM 752 O O . GLY A 1 95 ? 25.692 -3.878 -16.761 1.00 56.19 95 GLY A O 1
ATOM 753 N N . ALA A 1 96 ? 25.482 -2.534 -18.553 1.00 52.34 96 ALA A N 1
ATOM 754 C CA . ALA A 1 96 ? 26.010 -3.433 -19.596 1.00 52.34 96 ALA A CA 1
ATOM 755 C C . ALA A 1 96 ? 27.488 -3.868 -19.426 1.00 52.34 96 ALA A C 1
ATOM 757 O O . ALA A 1 96 ? 28.086 -4.438 -20.335 1.00 52.34 96 ALA A O 1
ATOM 758 N N . ARG A 1 97 ? 28.096 -3.601 -18.268 1.00 54.06 97 ARG A N 1
ATOM 759 C CA . ARG A 1 97 ? 29.459 -4.001 -17.901 1.00 54.06 97 ARG A CA 1
ATOM 760 C C . ARG A 1 97 ? 29.489 -4.405 -16.433 1.00 54.06 97 ARG A C 1
ATOM 762 O O . ARG A 1 97 ? 30.055 -3.708 -15.596 1.00 54.06 97 ARG A O 1
ATOM 769 N N . GLN A 1 98 ? 28.859 -5.531 -16.116 1.00 63.31 98 GLN A N 1
ATOM 770 C CA . GLN A 1 98 ? 29.102 -6.187 -14.837 1.00 63.31 98 GLN A CA 1
ATOM 771 C C . GLN A 1 98 ? 30.536 -6.716 -14.874 1.00 63.31 98 GLN A C 1
ATOM 773 O O . GLN A 1 98 ? 30.857 -7.627 -15.635 1.00 63.31 98 GLN A O 1
ATOM 778 N N . SER A 1 99 ? 31.434 -6.077 -14.126 1.00 69.44 99 SER A N 1
ATOM 779 C CA . SER A 1 99 ? 32.776 -6.616 -13.939 1.00 69.44 99 SER A CA 1
ATOM 780 C C . SER A 1 99 ? 32.673 -7.957 -13.207 1.00 69.44 99 SER A C 1
ATOM 782 O O . SER A 1 99 ? 31.736 -8.190 -12.442 1.00 69.44 99 SER A O 1
ATOM 784 N N . TRP A 1 100 ? 33.658 -8.835 -13.395 1.00 69.19 100 TRP A N 1
ATOM 785 C CA . TRP A 1 100 ? 33.758 -10.075 -12.615 1.00 69.19 100 TRP A CA 1
ATOM 786 C C . TRP A 1 100 ? 33.699 -9.817 -11.104 1.00 69.19 100 TRP A C 1
ATOM 788 O O . TRP A 1 100 ? 33.085 -10.582 -10.365 1.00 69.19 100 TRP A O 1
ATOM 798 N N . TYR A 1 101 ? 34.262 -8.689 -10.662 1.00 72.06 101 TYR A N 1
ATOM 799 C CA . TYR A 1 101 ? 34.162 -8.229 -9.283 1.00 72.06 101 TYR A CA 1
ATOM 800 C C . TYR A 1 101 ? 32.711 -7.943 -8.864 1.00 72.06 101 TYR A C 1
ATOM 802 O O . TYR A 1 101 ? 32.288 -8.400 -7.807 1.00 72.06 101 TYR A O 1
ATOM 810 N N . ALA A 1 102 ? 31.929 -7.245 -9.693 1.00 68.69 102 ALA A N 1
ATOM 811 C CA . ALA A 1 102 ? 30.527 -6.953 -9.399 1.00 68.69 102 ALA A CA 1
ATOM 812 C C . ALA A 1 102 ? 29.666 -8.223 -9.327 1.00 68.69 102 ALA A C 1
ATOM 814 O O . ALA A 1 102 ? 28.776 -8.285 -8.494 1.00 68.69 102 ALA A O 1
ATOM 815 N N . LEU A 1 103 ? 29.943 -9.245 -10.145 1.00 67.94 103 LEU A N 1
ATOM 816 C CA . LEU A 1 103 ? 29.224 -10.526 -10.104 1.00 67.94 103 LEU A CA 1
ATOM 817 C C . LEU A 1 103 ? 29.513 -11.329 -8.830 1.00 67.94 103 LEU A C 1
ATOM 819 O O . LEU A 1 103 ? 28.585 -11.858 -8.225 1.00 67.94 103 LEU A O 1
ATOM 823 N N . LEU A 1 104 ? 30.780 -11.399 -8.413 1.00 72.12 104 LEU A N 1
ATOM 824 C CA . LEU A 1 104 ? 31.189 -12.128 -7.207 1.00 72.12 104 LEU A CA 1
ATOM 825 C C . LEU A 1 104 ? 30.710 -11.450 -5.916 1.00 72.12 104 LEU A C 1
ATOM 827 O O . LEU A 1 104 ? 30.418 -12.136 -4.942 1.00 72.12 104 LEU A O 1
ATOM 831 N N . ASN A 1 105 ? 30.604 -10.118 -5.917 1.00 65.94 105 ASN A N 1
ATOM 832 C CA . ASN A 1 105 ? 30.212 -9.330 -4.745 1.00 65.94 105 ASN A CA 1
ATOM 833 C C . ASN A 1 105 ? 28.740 -8.871 -4.776 1.00 65.94 105 ASN A C 1
ATOM 835 O O . ASN A 1 105 ? 28.310 -8.160 -3.875 1.00 65.94 105 ASN A O 1
ATOM 839 N N . ASN A 1 106 ? 27.937 -9.291 -5.764 1.00 60.28 106 ASN A N 1
ATOM 840 C CA . ASN A 1 106 ? 26.519 -8.901 -5.884 1.00 60.28 106 ASN A CA 1
ATOM 841 C C . ASN A 1 106 ? 25.587 -9.586 -4.867 1.00 60.28 106 ASN A C 1
ATOM 843 O O . ASN A 1 106 ? 24.367 -9.480 -4.983 1.00 60.28 106 ASN A O 1
ATOM 847 N N . ASN A 1 107 ? 26.141 -10.361 -3.933 1.00 55.91 107 ASN A N 1
ATOM 848 C CA . ASN A 1 107 ? 25.366 -11.197 -3.023 1.00 55.91 107 ASN A CA 1
ATOM 849 C C . ASN A 1 107 ? 24.950 -10.468 -1.736 1.00 55.91 107 ASN A C 1
ATOM 851 O O . ASN A 1 107 ? 24.098 -10.969 -1.007 1.00 55.91 107 ASN A O 1
ATOM 855 N N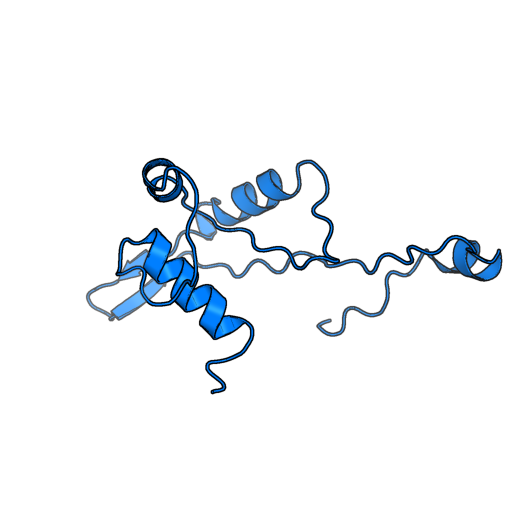 . GLU A 1 108 ? 25.506 -9.281 -1.476 1.00 54.19 108 GLU A N 1
ATOM 856 C CA . GLU A 1 108 ? 24.973 -8.364 -0.473 1.00 54.19 108 GLU A CA 1
ATOM 857 C C . GLU A 1 108 ? 24.214 -7.236 -1.175 1.00 54.19 108 GLU A C 1
ATOM 859 O O . GLU A 1 108 ? 24.827 -6.318 -1.730 1.00 54.19 108 GLU A O 1
ATOM 864 N N . PRO A 1 109 ? 22.869 -7.276 -1.192 1.00 53.50 109 PRO A N 1
ATOM 865 C CA . PRO A 1 109 ? 22.123 -6.078 -1.518 1.00 53.50 109 PRO A CA 1
ATOM 866 C C . PRO A 1 109 ? 22.489 -5.032 -0.468 1.00 53.50 109 PRO A C 1
ATOM 868 O O . PRO A 1 109 ? 22.501 -5.341 0.722 1.00 53.50 109 PRO A O 1
ATOM 871 N N . GLY A 1 110 ? 22.867 -3.842 -0.942 1.00 54.81 110 GLY A N 1
ATOM 872 C CA . GLY A 1 110 ? 23.444 -2.783 -0.121 1.00 54.81 110 GLY A CA 1
ATOM 873 C C . GLY A 1 110 ? 22.702 -2.570 1.195 1.00 54.81 110 GLY A C 1
ATOM 874 O O . GLY A 1 110 ? 21.496 -2.797 1.266 1.00 54.81 110 GLY A O 1
ATOM 875 N N . ILE A 1 111 ? 23.460 -2.139 2.208 1.00 54.00 111 ILE A N 1
ATOM 876 C CA . ILE A 1 111 ? 22.988 -1.789 3.552 1.00 54.00 111 ILE A CA 1
ATOM 877 C C . ILE A 1 111 ? 21.632 -1.098 3.420 1.00 54.00 111 ILE A C 1
ATOM 879 O O . ILE A 1 111 ? 21.555 -0.010 2.848 1.00 54.00 111 ILE A O 1
ATOM 883 N N . ASP A 1 112 ? 20.575 -1.763 3.887 1.00 51.56 112 ASP A N 1
ATOM 884 C CA . ASP A 1 112 ? 19.267 -1.139 4.020 1.00 51.56 112 ASP A CA 1
ATOM 885 C C . ASP A 1 112 ? 19.468 0.050 4.967 1.00 51.56 112 ASP A C 1
ATOM 887 O O . ASP A 1 112 ? 19.779 -0.175 6.136 1.00 51.56 112 ASP A O 1
ATOM 891 N N . PRO A 1 113 ? 19.358 1.309 4.502 1.00 49.25 113 PRO A N 1
ATOM 892 C CA . PRO A 1 113 ? 19.634 2.469 5.346 1.00 49.25 113 PRO A CA 1
ATOM 893 C C . PRO A 1 113 ? 18.611 2.620 6.483 1.00 49.25 113 PRO A C 1
ATOM 895 O O . PRO A 1 113 ? 18.721 3.550 7.281 1.00 49.25 113 PRO A O 1
ATOM 898 N N . TYR A 1 114 ? 17.610 1.736 6.535 1.00 47.53 114 TYR A N 1
ATOM 899 C CA . TYR A 1 114 ? 16.562 1.682 7.541 1.00 47.53 114 TYR A CA 1
ATOM 900 C C . TYR A 1 114 ? 16.593 0.401 8.399 1.00 47.53 114 TYR A C 1
ATOM 902 O O . TYR A 1 114 ? 15.616 0.144 9.104 1.00 47.53 114 TYR A O 1
ATOM 910 N N . THR A 1 115 ? 17.679 -0.388 8.356 1.00 49.78 115 THR A N 1
ATOM 911 C CA . THR A 1 115 ? 18.038 -1.356 9.418 1.00 49.78 115 THR A CA 1
ATOM 912 C C . THR A 1 115 ? 19.051 -0.725 10.366 1.00 49.78 115 THR A C 1
ATOM 914 O O . THR A 1 115 ? 18.872 -0.883 11.594 1.00 49.78 115 THR A O 1
#

Sequence (115 aa):
MGHERNRGKLADLNHLLQGASNHDFQSIIGDRTQLRAGRYVITLDTDTQLPRDSARQLVGIMAHPLNQARYDEKTGRVTEGYGILQPRMLTRYAGARQSWYALLNNNEPGIDPYT

Radius of gyration: 19.29 Å; chains: 1; bounding box: 50×38×41 Å

pLDDT: mean 80.97, std 13.7, range [47.53, 96.38]

Foldseek 3Di:
DCPPPPVNVVVLVVCVLCPHDDPVDPDDDDDNVVSVPDPDDDDADPQDDDDPCNVVVVVVVCPPQQCDFDADPVVRGGDGRRDDDDDDDFDDPDDPDCDPVNVVPVPDRDDPPVD

Secondary structure (DSSP, 8-state):
--S-TTHHHHHHHHHHHHT--STT-S---S--GGGGG-S------TT----TTHHHHHHHHHHSGGGS-EEETTTTEEEE------PPP------S---HHHHHTTTS----TT-